Protein AF-A0A1H5XMP9-F1 (afdb_monomer_lite)

Organism: NCBI:txid863522

pLDDT: mean 80.42, std 10.91, range [55.09, 94.19]

Structure (mmCIF, N/CA/C/O backbone):
data_AF-A0A1H5XMP9-F1
#
_entry.id   AF-A0A1H5XMP9-F1
#
loop_
_atom_site.group_PDB
_atom_site.id
_atom_site.type_symbol
_atom_site.label_atom_id
_atom_site.label_alt_id
_atom_site.label_comp_id
_atom_site.label_asym_id
_atom_site.label_entity_id
_atom_site.label_seq_id
_atom_site.pdbx_PDB_ins_code
_atom_site.Cartn_x
_atom_site.Cartn_y
_atom_site.Cartn_z
_atom_site.occupancy
_atom_site.B_iso_or_equiv
_atom_site.auth_seq_id
_atom_site.auth_comp_id
_atom_site.auth_asym_id
_atom_site.auth_atom_id
_atom_site.pdbx_PDB_model_num
ATOM 1 N N . MET A 1 1 ? -3.968 -11.784 14.092 1.00 55.09 1 MET A N 1
ATOM 2 C CA . MET A 1 1 ? -5.334 -12.054 13.598 1.00 55.09 1 MET A CA 1
ATOM 3 C C . MET A 1 1 ? -5.394 -11.515 12.186 1.00 55.09 1 MET A C 1
ATOM 5 O O . MET A 1 1 ? -4.899 -10.405 12.019 1.00 55.09 1 MET A O 1
ATOM 9 N N . PRO A 1 2 ? -5.903 -12.272 11.203 1.00 65.31 2 PRO A N 1
ATOM 10 C CA . PRO A 1 2 ? -6.122 -11.735 9.863 1.00 65.31 2 PRO A CA 1
ATOM 11 C C . PRO A 1 2 ? -7.045 -10.515 9.956 1.00 65.31 2 PRO A C 1
ATOM 13 O O . PRO A 1 2 ? -7.930 -10.472 10.817 1.00 65.31 2 PRO A O 1
ATOM 16 N N . LEU A 1 3 ? -6.779 -9.499 9.140 1.00 76.81 3 LEU A N 1
ATOM 17 C CA . LEU A 1 3 ? -7.591 -8.290 9.091 1.00 76.81 3 LEU A CA 1
ATOM 18 C C . LEU A 1 3 ? -8.987 -8.676 8.579 1.00 76.81 3 LEU A C 1
ATOM 20 O O . LEU A 1 3 ? -9.100 -9.222 7.496 1.00 76.81 3 LEU A O 1
ATOM 24 N N . ASP A 1 4 ? -10.062 -8.445 9.330 1.00 89.12 4 ASP A N 1
ATOM 25 C CA . ASP A 1 4 ? -11.411 -8.670 8.787 1.00 89.12 4 ASP A CA 1
ATOM 26 C C . ASP A 1 4 ? -11.778 -7.541 7.806 1.00 89.12 4 ASP A C 1
ATOM 28 O O . ASP A 1 4 ? -11.346 -6.395 7.985 1.00 89.12 4 ASP A O 1
ATOM 32 N N . LEU A 1 5 ? -12.611 -7.828 6.799 1.00 90.62 5 LEU A N 1
ATOM 33 C CA . LE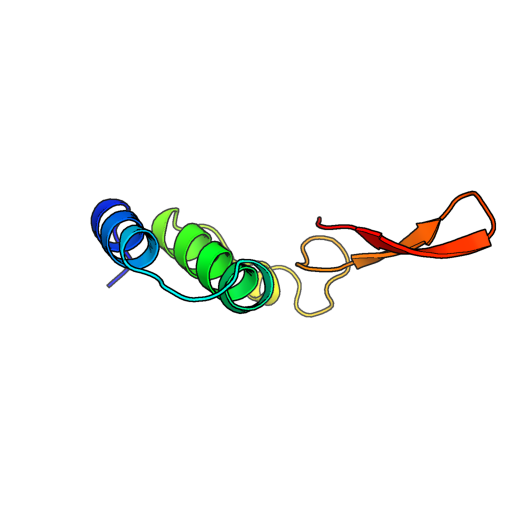U A 1 5 ? -13.081 -6.838 5.817 1.00 90.62 5 LEU A CA 1
ATOM 34 C C . LEU A 1 5 ? -13.712 -5.601 6.476 1.00 90.62 5 LEU A C 1
ATOM 36 O O . LEU A 1 5 ? -13.562 -4.480 5.986 1.00 90.62 5 LEU A O 1
ATOM 40 N N . THR A 1 6 ? -14.374 -5.778 7.617 1.00 92.38 6 THR A N 1
ATOM 41 C CA . THR A 1 6 ? -14.963 -4.679 8.389 1.00 92.38 6 THR A CA 1
ATOM 42 C C . THR A 1 6 ? -13.879 -3.778 8.977 1.00 92.38 6 THR A C 1
ATOM 44 O O . THR A 1 6 ? -13.966 -2.552 8.905 1.00 92.38 6 THR A O 1
ATOM 47 N N . THR A 1 7 ? -12.827 -4.374 9.541 1.00 91.44 7 THR A N 1
ATOM 48 C CA . THR A 1 7 ? -11.689 -3.637 10.106 1.00 91.44 7 THR A CA 1
ATOM 49 C C . THR A 1 7 ? -10.908 -2.909 9.015 1.00 91.44 7 THR A C 1
ATOM 51 O O . THR A 1 7 ? -10.521 -1.756 9.211 1.00 91.44 7 THR A O 1
ATOM 54 N N . PHE A 1 8 ? -10.739 -3.543 7.852 1.00 93.12 8 PHE A N 1
ATOM 55 C CA . PHE A 1 8 ? -10.175 -2.919 6.659 1.00 93.12 8 PHE A CA 1
ATOM 56 C C . PHE A 1 8 ? -10.965 -1.666 6.253 1.00 93.12 8 PHE A C 1
ATOM 58 O O . PHE A 1 8 ? -10.389 -0.581 6.143 1.00 93.12 8 PHE A O 1
ATOM 65 N N . ALA A 1 9 ? -12.287 -1.792 6.095 1.00 93.25 9 ALA A N 1
ATOM 66 C CA . ALA A 1 9 ? -13.142 -0.691 5.662 1.00 93.25 9 ALA A CA 1
ATOM 67 C C . ALA A 1 9 ? -13.086 0.498 6.632 1.00 93.25 9 ALA A C 1
ATOM 69 O O . ALA A 1 9 ? -12.915 1.636 6.198 1.00 93.25 9 ALA A O 1
ATOM 70 N N . ILE A 1 10 ? -13.150 0.242 7.943 1.00 94.19 10 ILE A N 1
ATOM 71 C CA . ILE A 1 10 ? -13.068 1.295 8.966 1.00 94.19 10 ILE A CA 1
ATOM 72 C C . ILE A 1 10 ? -11.723 2.031 8.893 1.00 94.19 10 ILE A C 1
ATOM 74 O O . ILE A 1 10 ? -11.701 3.263 8.892 1.00 94.19 10 ILE A O 1
ATOM 78 N N . LYS A 1 11 ? -10.605 1.296 8.793 1.00 91.75 11 LYS A N 1
ATOM 79 C CA . LYS A 1 11 ? -9.254 1.875 8.713 1.00 91.75 11 LYS A CA 1
ATOM 80 C C . LYS A 1 11 ? -9.118 2.815 7.514 1.00 91.75 11 LYS A C 1
ATOM 82 O O . LYS A 1 11 ? -8.645 3.941 7.661 1.00 91.75 11 LYS A O 1
ATOM 87 N N . TRP A 1 12 ? -9.536 2.360 6.336 1.00 94.06 12 TRP A N 1
ATOM 88 C CA . TRP A 1 12 ? -9.328 3.099 5.092 1.00 94.06 12 TRP A CA 1
ATOM 89 C C . TRP A 1 12 ? -10.376 4.180 4.836 1.00 94.06 12 TRP A C 1
ATOM 91 O O . TRP A 1 12 ? -10.067 5.162 4.172 1.00 94.06 12 TRP A O 1
ATOM 101 N N . GLN A 1 13 ? -11.556 4.098 5.452 1.00 93.06 13 GLN A N 1
ATOM 102 C CA . GLN A 1 13 ? -12.523 5.198 5.449 1.00 93.06 13 GLN A CA 1
ATOM 103 C C . GLN A 1 13 ? -12.026 6.426 6.233 1.00 93.06 13 GLN A C 1
ATOM 105 O O . GLN A 1 13 ? -12.439 7.549 5.954 1.00 93.06 13 GLN A O 1
ATOM 110 N N . GLN A 1 14 ? -11.146 6.229 7.217 1.00 92.00 14 GLN A N 1
ATOM 111 C CA . GLN A 1 14 ? -10.635 7.292 8.089 1.00 92.00 14 GLN A CA 1
ATOM 112 C C . GLN A 1 14 ? -9.278 7.858 7.647 1.00 92.00 14 GLN A C 1
ATOM 114 O O . GLN A 1 14 ? -8.766 8.787 8.276 1.00 92.00 14 GLN A O 1
ATOM 119 N N . THR A 1 15 ? -8.673 7.305 6.593 1.00 91.00 15 THR A N 1
ATOM 120 C CA . THR A 1 15 ? -7.350 7.743 6.147 1.00 91.00 15 THR A CA 1
ATOM 121 C C . THR A 1 15 ? -7.383 9.181 5.623 1.00 91.00 15 THR A C 1
ATOM 123 O O . THR A 1 15 ? -8.295 9.580 4.905 1.00 91.00 15 THR A O 1
ATOM 126 N N . GLN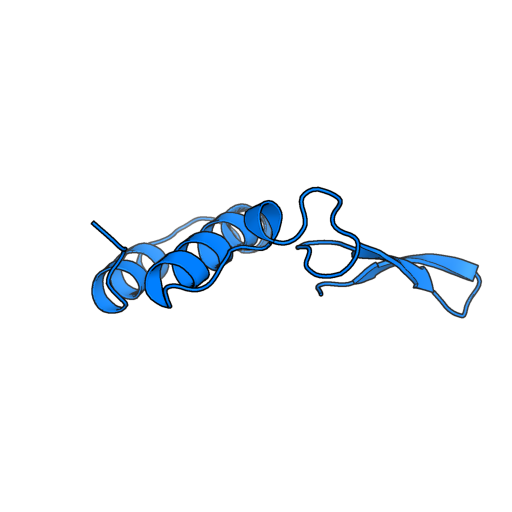 A 1 16 ? -6.356 9.960 5.960 1.00 93.19 16 GLN A N 1
ATOM 127 C CA . GLN A 1 16 ? -6.110 11.295 5.390 1.00 93.19 16 GLN A CA 1
ATOM 128 C C . GLN A 1 16 ? -4.886 11.302 4.464 1.00 93.19 16 GLN A C 1
ATOM 130 O O . GLN A 1 16 ? -4.446 12.353 4.000 1.00 93.19 16 GLN A O 1
ATOM 135 N N . LEU A 1 17 ? -4.301 10.126 4.228 1.00 92.88 17 LEU A N 1
ATOM 136 C CA . LEU A 1 17 ? -3.160 9.955 3.344 1.00 92.88 17 LEU A CA 1
ATOM 137 C C . LEU A 1 17 ? -3.587 10.169 1.890 1.00 92.88 17 LEU A C 1
ATOM 139 O O . LEU A 1 17 ? -4.691 9.805 1.490 1.00 92.88 17 LEU A O 1
ATOM 143 N N . THR A 1 18 ? -2.695 10.738 1.082 1.00 91.62 18 THR A N 1
ATOM 144 C CA . THR A 1 18 ? -2.934 10.844 -0.361 1.00 91.62 18 THR A CA 1
ATOM 145 C C . THR A 1 18 ? -2.904 9.459 -0.989 1.00 91.62 18 THR A C 1
ATOM 147 O O . THR A 1 18 ? -2.173 8.583 -0.520 1.00 91.62 18 THR A O 1
ATOM 150 N N . GLU A 1 19 ? -3.631 9.280 -2.091 1.00 84.50 19 GLU A N 1
ATOM 151 C CA . GLU A 1 19 ? -3.694 8.014 -2.828 1.00 84.50 19 GLU A CA 1
ATOM 152 C C . GLU A 1 19 ? -2.295 7.434 -3.085 1.00 84.50 19 GLU A C 1
ATOM 154 O O . GLU A 1 19 ? -1.992 6.314 -2.678 1.00 84.50 19 GLU A O 1
ATOM 159 N N . LYS A 1 20 ? -1.378 8.260 -3.602 1.00 86.88 20 LYS A N 1
ATOM 160 C CA . LYS A 1 20 ? 0.011 7.870 -3.878 1.00 86.88 20 LYS A CA 1
ATOM 161 C C . LYS A 1 20 ? 0.801 7.435 -2.637 1.00 86.88 20 LYS A C 1
ATOM 163 O O . LYS A 1 20 ? 1.723 6.636 -2.750 1.00 86.88 20 LYS A O 1
ATOM 168 N N . SER A 1 21 ? 0.482 7.964 -1.460 1.00 87.38 21 SER A N 1
ATOM 169 C CA . SER A 1 21 ? 1.162 7.580 -0.215 1.00 87.38 21 SER A CA 1
ATOM 170 C C . SER A 1 21 ? 0.573 6.327 0.437 1.00 87.38 21 SER A C 1
ATOM 172 O O . SER A 1 21 ? 1.266 5.646 1.187 1.00 87.38 21 SER A O 1
ATOM 174 N N . ALA A 1 22 ? -0.694 6.021 0.154 1.00 91.25 22 ALA A N 1
ATOM 175 C CA . ALA A 1 22 ? -1.450 4.972 0.826 1.00 91.25 22 ALA A CA 1
ATOM 176 C C . ALA A 1 22 ? -1.605 3.689 0.005 1.00 91.25 22 ALA A C 1
ATOM 178 O O . ALA A 1 22 ? -1.780 2.626 0.600 1.00 91.25 22 ALA A O 1
ATOM 179 N N . TYR A 1 23 ? -1.558 3.767 -1.328 1.00 87.75 23 TYR A N 1
ATOM 180 C CA . TYR A 1 23 ? -2.014 2.681 -2.201 1.00 87.75 23 TYR A CA 1
ATOM 181 C C . TYR A 1 23 ? -1.314 1.336 -1.938 1.00 87.75 23 TYR A C 1
ATOM 183 O O . TYR A 1 23 ? -1.987 0.309 -1.874 1.00 87.75 23 TYR A O 1
ATOM 191 N N . GLN A 1 24 ? 0.003 1.332 -1.694 1.00 89.19 24 GLN A N 1
ATOM 192 C CA . GLN A 1 24 ? 0.756 0.099 -1.427 1.00 89.19 24 GLN A CA 1
ATOM 193 C C . GLN A 1 24 ? 0.283 -0.592 -0.143 1.00 89.19 24 GLN A C 1
ATOM 195 O O . GLN A 1 24 ? 0.049 -1.799 -0.134 1.00 89.19 24 GLN A O 1
ATOM 200 N N . GLN A 1 25 ? 0.119 0.168 0.945 1.00 91.12 25 GLN A N 1
ATOM 201 C CA . GLN A 1 25 ? -0.350 -0.381 2.218 1.00 91.12 25 GLN A CA 1
ATOM 202 C C . GLN A 1 25 ? -1.831 -0.765 2.144 1.00 91.12 25 GLN A C 1
ATOM 204 O O . GLN A 1 25 ? -2.207 -1.815 2.654 1.00 91.12 25 GLN A O 1
ATOM 209 N N . HIS A 1 26 ? -2.658 0.044 1.475 1.00 91.38 26 HIS A N 1
ATOM 210 C CA . HIS A 1 26 ? -4.074 -0.250 1.249 1.00 91.38 26 HIS A CA 1
ATOM 211 C C . HIS A 1 26 ? -4.254 -1.586 0.542 1.00 91.38 26 HIS A C 1
ATOM 213 O O . HIS A 1 26 ? -5.043 -2.425 0.964 1.00 91.38 26 HIS A O 1
ATOM 219 N N . PHE A 1 27 ? -3.487 -1.821 -0.513 1.00 90.31 27 PHE A N 1
ATOM 220 C CA . PHE A 1 27 ? -3.579 -3.059 -1.263 1.00 90.31 27 PHE A CA 1
ATOM 221 C C . PHE A 1 27 ? -3.045 -4.273 -0.487 1.00 90.31 27 PHE A C 1
ATOM 223 O O . PHE A 1 27 ? -3.640 -5.345 -0.558 1.00 90.31 27 PHE A O 1
ATOM 230 N N . ARG A 1 28 ? -1.969 -4.118 0.300 1.00 89.19 28 ARG A N 1
ATOM 231 C CA . ARG A 1 28 ? -1.486 -5.192 1.190 1.00 89.19 28 ARG A CA 1
ATOM 232 C C . ARG A 1 28 ? -2.531 -5.579 2.228 1.00 89.19 28 ARG A C 1
ATOM 234 O O . ARG A 1 28 ? -2.838 -6.757 2.355 1.00 89.19 28 ARG A O 1
ATOM 241 N N . ASP A 1 29 ? -3.121 -4.593 2.899 1.00 91.19 29 ASP A N 1
ATOM 242 C CA . ASP A 1 29 ? -4.183 -4.825 3.879 1.00 91.19 29 ASP A CA 1
ATOM 243 C C . ASP A 1 29 ? -5.401 -5.516 3.243 1.00 91.19 29 ASP A C 1
ATOM 245 O O . ASP A 1 29 ? -6.050 -6.345 3.878 1.00 91.19 29 ASP A O 1
ATOM 249 N N . LEU A 1 30 ? -5.715 -5.190 1.983 1.00 91.19 30 LEU A N 1
ATOM 250 C CA . LEU A 1 30 ? -6.780 -5.853 1.236 1.00 91.19 30 LEU A CA 1
ATOM 251 C C . LEU A 1 30 ? -6.438 -7.322 0.952 1.00 91.19 30 LEU A C 1
ATOM 253 O O . LEU A 1 30 ? -7.299 -8.184 1.113 1.00 91.19 30 LEU A O 1
ATOM 257 N N . CYS A 1 31 ? -5.194 -7.620 0.566 1.00 90.19 31 CYS A N 1
ATOM 258 C CA . CYS A 1 31 ? -4.734 -8.996 0.364 1.00 90.19 31 CYS A CA 1
ATOM 259 C C . CYS A 1 31 ? -4.839 -9.809 1.661 1.00 90.19 31 CYS A C 1
ATOM 261 O O . CYS A 1 31 ? -5.402 -10.903 1.657 1.00 90.19 31 CYS A O 1
ATOM 263 N N . GLU A 1 32 ? -4.388 -9.235 2.782 1.00 90.00 32 GLU A N 1
ATOM 264 C CA . GLU A 1 32 ? -4.511 -9.852 4.106 1.00 90.00 32 GLU A CA 1
ATOM 265 C C . GLU A 1 32 ? -5.975 -10.110 4.482 1.00 90.00 32 GLU A C 1
ATOM 267 O O . GLU A 1 32 ? -6.291 -11.179 5.006 1.00 90.00 32 GLU A O 1
ATOM 272 N N . ALA A 1 33 ? -6.875 -9.168 4.180 1.00 90.44 33 ALA A N 1
ATOM 273 C CA . ALA A 1 33 ? -8.294 -9.314 4.489 1.00 90.44 33 ALA A CA 1
ATOM 274 C C . ALA A 1 33 ? -9.017 -10.355 3.631 1.00 90.44 33 ALA A C 1
ATOM 276 O O . ALA A 1 33 ? -9.978 -10.981 4.080 1.00 90.44 33 ALA A O 1
ATOM 277 N N . LEU A 1 34 ? -8.539 -10.565 2.406 1.00 89.19 34 LEU A N 1
ATOM 278 C CA . LEU A 1 34 ? -9.032 -11.600 1.501 1.00 89.19 34 LEU A CA 1
ATOM 279 C C . LEU A 1 34 ? -8.331 -12.954 1.703 1.00 89.19 34 LEU A C 1
ATOM 281 O O . LEU A 1 34 ? -8.756 -13.945 1.112 1.00 89.19 34 LEU A O 1
ATOM 285 N N . GLY A 1 35 ? -7.280 -13.015 2.529 1.00 86.88 35 GLY A N 1
ATOM 286 C CA . GLY A 1 35 ? -6.486 -14.225 2.749 1.00 86.88 35 GLY A CA 1
ATOM 287 C C . GLY A 1 35 ? -5.700 -14.678 1.514 1.00 86.88 35 GLY A C 1
ATOM 288 O O . GLY A 1 35 ? -5.451 -15.872 1.358 1.00 86.88 35 GLY A O 1
ATOM 289 N N . VAL A 1 36 ? -5.345 -13.745 0.627 1.00 87.00 36 VAL A N 1
ATOM 290 C CA . VAL A 1 36 ? -4.556 -14.004 -0.586 1.00 87.00 36 VAL A CA 1
ATOM 291 C C . VAL A 1 36 ? -3.129 -13.490 -0.414 1.00 87.00 36 VAL A C 1
ATOM 293 O O . VAL A 1 36 ? -2.897 -12.520 0.307 1.00 87.00 36 VAL A O 1
ATOM 296 N N . SER A 1 37 ? -2.171 -14.123 -1.091 1.00 83.06 37 SER A N 1
ATOM 297 C CA . SER A 1 37 ? -0.769 -13.697 -1.075 1.00 83.06 37 SER A CA 1
ATOM 298 C C . SER A 1 37 ? -0.622 -12.285 -1.637 1.00 83.06 37 SER A C 1
ATOM 300 O O . SER A 1 37 ? -1.176 -11.960 -2.690 1.00 83.06 37 SER A O 1
ATOM 302 N N . HIS A 1 38 ? 0.122 -11.431 -0.938 1.00 81.38 38 HIS A N 1
ATOM 303 C CA . HIS A 1 38 ? 0.361 -10.068 -1.404 1.00 81.38 38 HIS A CA 1
ATOM 304 C C . HIS A 1 38 ? 1.524 -10.016 -2.422 1.00 81.38 38 HIS A C 1
ATOM 306 O O . HIS A 1 38 ? 2.377 -10.905 -2.408 1.00 81.38 38 HIS A O 1
ATOM 312 N N . PRO A 1 39 ? 1.637 -8.971 -3.269 1.00 77.44 39 PRO A N 1
ATOM 313 C CA . PRO A 1 39 ? 2.623 -8.900 -4.359 1.00 77.44 39 PRO A CA 1
ATOM 314 C C . PRO A 1 39 ? 4.054 -9.270 -3.965 1.00 77.44 39 PRO A C 1
ATOM 316 O O . PRO A 1 39 ? 4.701 -10.080 -4.613 1.00 77.44 39 PRO A O 1
ATOM 319 N N . THR A 1 40 ? 4.529 -8.757 -2.829 1.00 71.94 40 THR A N 1
ATOM 320 C CA . THR A 1 40 ? 5.886 -9.024 -2.326 1.00 71.94 40 THR A CA 1
ATOM 321 C C . THR A 1 40 ? 6.093 -10.412 -1.711 1.00 71.94 40 THR A C 1
ATOM 323 O O . THR A 1 40 ? 7.228 -10.764 -1.409 1.00 71.94 40 THR A O 1
ATOM 326 N N . GLU A 1 41 ? 5.023 -11.172 -1.477 1.00 70.88 41 GLU A N 1
ATOM 327 C CA . GLU A 1 41 ? 5.073 -12.568 -1.010 1.00 70.88 41 GLU A CA 1
ATOM 328 C C . GLU A 1 41 ? 5.109 -13.536 -2.191 1.00 70.88 41 GLU A C 1
ATOM 330 O O . GLU A 1 41 ? 5.857 -14.507 -2.156 1.00 70.88 41 GLU A O 1
ATOM 335 N N . ASP A 1 42 ? 4.310 -13.257 -3.224 1.00 71.56 42 ASP A N 1
ATOM 336 C CA . ASP A 1 42 ? 4.199 -14.105 -4.414 1.00 71.56 42 ASP A CA 1
ATOM 337 C C . ASP A 1 42 ? 5.350 -13.853 -5.405 1.00 71.56 42 ASP A C 1
ATOM 339 O O . ASP A 1 42 ? 5.910 -14.784 -5.982 1.00 71.56 42 ASP A O 1
ATOM 343 N N . ASP A 1 43 ? 5.770 -12.592 -5.545 1.00 69.06 43 ASP A N 1
ATOM 344 C CA . ASP A 1 43 ? 6.799 -12.178 -6.491 1.00 69.06 43 ASP A CA 1
ATOM 345 C C . ASP A 1 43 ? 7.742 -11.127 -5.889 1.00 69.06 43 ASP A C 1
ATOM 347 O O . ASP A 1 43 ? 7.610 -9.915 -6.074 1.00 69.06 43 ASP A O 1
ATOM 351 N N . MET A 1 44 ? 8.771 -11.612 -5.191 1.00 65.81 44 MET A N 1
ATOM 352 C CA . MET A 1 44 ? 9.821 -10.767 -4.607 1.00 65.81 44 MET A CA 1
ATOM 353 C C . MET A 1 44 ? 10.618 -9.958 -5.644 1.00 65.81 44 MET A C 1
ATOM 355 O O . MET A 1 44 ? 11.352 -9.043 -5.269 1.00 65.81 44 MET A O 1
ATOM 359 N N . VAL A 1 45 ? 10.521 -10.308 -6.930 1.00 68.81 45 VAL A N 1
ATOM 360 C CA . VAL A 1 45 ? 11.276 -9.682 -8.024 1.00 68.81 45 VAL A CA 1
ATOM 361 C C . VAL A 1 45 ? 10.410 -8.683 -8.803 1.00 68.81 45 VAL A C 1
ATOM 363 O O . VAL A 1 45 ? 10.944 -7.887 -9.574 1.00 68.81 45 VAL A O 1
ATOM 366 N N . GLY A 1 46 ? 9.089 -8.688 -8.584 1.00 63.22 46 GLY A N 1
ATOM 367 C CA . GLY A 1 46 ? 8.129 -7.783 -9.214 1.00 63.22 46 GLY A CA 1
ATOM 368 C C . GLY A 1 46 ? 8.001 -7.979 -10.728 1.00 63.22 46 GLY A C 1
ATOM 369 O O . GLY A 1 46 ? 7.803 -7.019 -11.472 1.00 63.22 46 GLY A O 1
ATOM 370 N N . GLY A 1 47 ? 8.166 -9.211 -11.206 1.00 64.75 47 GLY A N 1
ATOM 371 C CA . GLY A 1 47 ? 8.064 -9.563 -12.618 1.00 64.75 47 GLY A CA 1
ATOM 372 C C . GLY A 1 47 ? 6.625 -9.633 -13.138 1.00 64.75 47 GLY A C 1
ATOM 373 O O . GLY A 1 47 ? 6.388 -9.275 -14.294 1.00 64.75 47 GLY A O 1
ATOM 374 N N . ASN A 1 48 ? 5.668 -10.066 -12.319 1.00 64.31 48 ASN A N 1
ATOM 375 C CA . ASN A 1 48 ? 4.303 -10.399 -12.733 1.00 64.31 48 ASN A CA 1
ATOM 376 C C . ASN A 1 48 ? 3.211 -9.784 -11.854 1.00 64.31 48 ASN A C 1
ATOM 378 O O . ASN A 1 48 ? 2.165 -9.454 -12.400 1.00 64.31 48 ASN A O 1
ATOM 382 N N . TYR A 1 49 ? 3.452 -9.611 -10.553 1.00 69.62 49 TYR A N 1
ATOM 383 C CA . TYR A 1 49 ? 2.490 -9.024 -9.618 1.00 69.62 49 TYR A CA 1
ATOM 384 C C . TYR A 1 49 ? 3.202 -7.948 -8.800 1.00 69.62 49 TYR A C 1
ATOM 386 O O . TYR A 1 49 ? 3.975 -8.251 -7.891 1.00 69.62 49 TYR A O 1
ATOM 394 N N . THR A 1 50 ? 3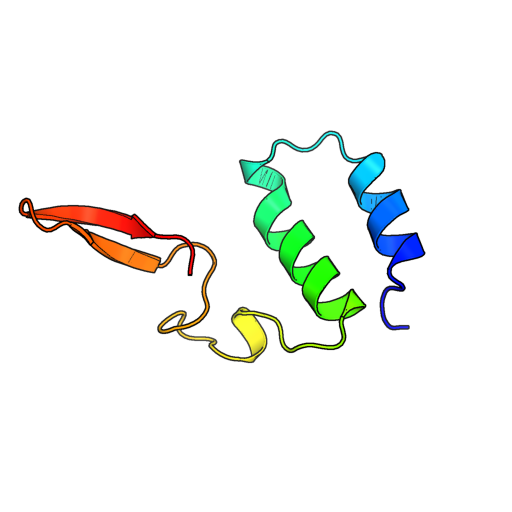.051 -6.683 -9.195 1.00 71.38 50 THR A N 1
ATOM 395 C CA . THR A 1 50 ? 3.794 -5.570 -8.596 1.00 71.38 50 THR A CA 1
ATOM 396 C C . THR A 1 50 ? 3.061 -4.250 -8.760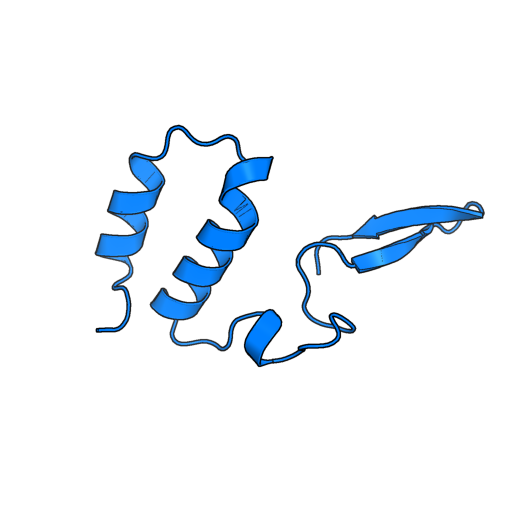 1.00 71.38 50 THR A C 1
ATOM 398 O O . THR A 1 50 ? 2.438 -3.959 -9.774 1.00 71.38 50 THR A O 1
ATOM 401 N N . PHE A 1 51 ? 3.227 -3.399 -7.758 1.00 71.38 51 PHE A N 1
ATOM 402 C CA . PHE A 1 51 ? 2.618 -2.080 -7.697 1.00 71.38 51 PHE A CA 1
ATOM 403 C C . PHE A 1 51 ? 2.968 -1.179 -8.878 1.00 71.38 51 PHE A C 1
ATOM 405 O O . PHE A 1 51 ? 2.113 -0.439 -9.337 1.00 71.38 51 PHE A O 1
ATOM 412 N N . GLU A 1 52 ? 4.206 -1.238 -9.364 1.00 73.38 52 GLU A N 1
ATOM 413 C CA . GLU A 1 52 ? 4.677 -0.399 -10.464 1.00 73.38 52 GLU A CA 1
ATOM 414 C C . GLU A 1 52 ? 5.649 -1.217 -11.323 1.00 73.38 52 GLU A C 1
ATOM 416 O O . GLU A 1 52 ? 6.847 -1.297 -11.040 1.00 73.38 52 GLU A O 1
ATOM 421 N N . LYS A 1 53 ? 5.152 -1.852 -12.390 1.00 73.50 53 LYS A N 1
ATOM 422 C CA . LYS A 1 53 ? 6.008 -2.575 -13.335 1.00 73.50 53 LYS A CA 1
ATOM 423 C C . LYS A 1 53 ? 6.57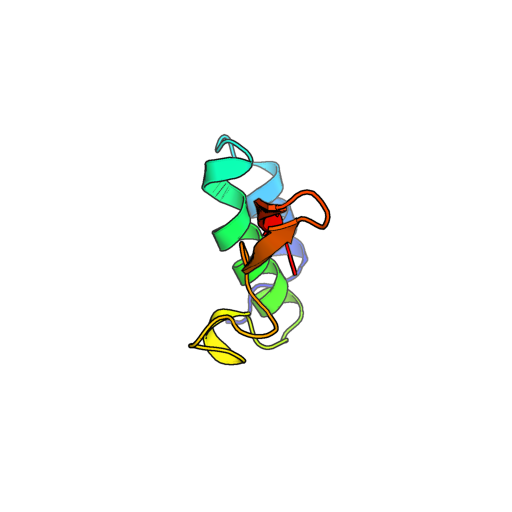2 -1.613 -14.362 1.00 73.50 53 LYS A C 1
ATOM 425 O O . LYS A 1 53 ? 5.832 -0.949 -15.090 1.00 73.50 53 LYS A O 1
ATOM 430 N N . HIS A 1 54 ? 7.898 -1.575 -14.466 1.00 68.06 54 HIS A N 1
ATOM 431 C CA . HIS A 1 54 ? 8.570 -0.821 -15.518 1.00 68.06 54 HIS A CA 1
ATOM 432 C C . HIS A 1 54 ? 8.284 -1.470 -16.874 1.00 68.06 54 HIS A C 1
ATOM 434 O O . HIS A 1 54 ? 8.639 -2.625 -17.114 1.00 68.06 54 HIS A O 1
ATOM 440 N N . VAL A 1 55 ? 7.643 -0.729 -17.770 1.00 75.69 55 VAL A N 1
ATOM 441 C CA . VAL A 1 55 ? 7.267 -1.192 -19.107 1.00 75.69 55 VAL A CA 1
ATOM 442 C C . VAL A 1 55 ? 7.821 -0.265 -20.179 1.00 75.69 55 VAL A C 1
ATOM 444 O O . VAL A 1 55 ? 7.885 0.958 -20.029 1.00 75.69 55 VAL A O 1
ATOM 447 N N . THR A 1 56 ? 8.206 -0.851 -21.308 1.00 73.81 56 THR A N 1
ATOM 448 C CA . THR A 1 56 ? 8.546 -0.089 -22.508 1.00 73.81 56 THR A CA 1
ATOM 449 C C . THR A 1 56 ? 7.261 0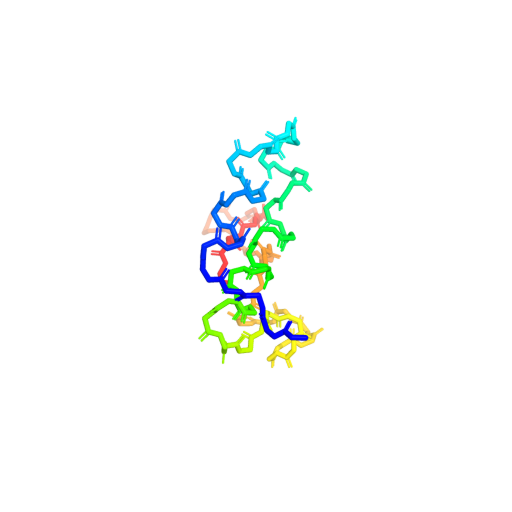.219 -23.267 1.00 73.81 56 THR A C 1
ATOM 451 O O . THR A 1 56 ? 6.549 -0.683 -23.705 1.00 73.81 56 THR A O 1
ATOM 454 N N . LYS A 1 57 ? 6.946 1.505 -23.425 1.00 73.69 57 LYS A N 1
ATOM 455 C CA . LYS A 1 57 ? 5.819 1.957 -24.243 1.00 73.69 57 LYS A CA 1
ATOM 456 C C . LYS A 1 57 ? 6.127 1.707 -25.717 1.00 73.69 57 LYS A C 1
ATOM 458 O O . LYS A 1 57 ? 7.259 1.886 -26.159 1.00 73.69 57 LYS A O 1
ATOM 463 N N . VAL A 1 58 ? 5.087 1.403 -26.491 1.00 74.06 58 VAL A N 1
ATOM 464 C CA . VAL A 1 58 ? 5.174 1.105 -27.935 1.00 74.06 58 VAL A CA 1
ATOM 465 C C . VAL A 1 58 ? 5.877 2.223 -28.732 1.00 74.06 58 VAL A C 1
ATOM 467 O O . VAL A 1 58 ? 6.530 1.949 -29.730 1.00 74.06 58 VAL A O 1
ATOM 470 N N . GLY A 1 59 ? 5.814 3.475 -28.262 1.00 75.06 59 GLY A N 1
ATOM 471 C CA . GLY A 1 59 ? 6.480 4.636 -28.872 1.00 75.06 59 GLY A CA 1
ATOM 472 C C . GLY A 1 59 ? 7.951 4.863 -28.486 1.00 75.06 59 GLY A C 1
ATOM 473 O O . GLY A 1 59 ? 8.473 5.935 -28.772 1.00 75.06 59 GLY A O 1
ATOM 474 N N . GLY A 1 60 ? 8.614 3.915 -27.814 1.00 70.94 60 GLY A N 1
ATOM 475 C CA . GLY A 1 60 ? 10.051 4.000 -27.503 1.00 70.94 60 GLY A CA 1
ATOM 476 C C . GLY A 1 60 ? 10.411 4.731 -26.201 1.00 70.94 60 GLY A C 1
ATOM 477 O O . GLY A 1 60 ? 11.558 5.135 -26.030 1.00 70.94 60 GLY A O 1
ATOM 478 N N . GLY A 1 61 ? 9.459 4.898 -25.276 1.00 73.56 61 GLY A N 1
ATOM 479 C CA . GLY A 1 61 ? 9.682 5.521 -23.963 1.00 73.56 61 GLY A CA 1
ATOM 480 C C . GLY A 1 61 ? 9.501 4.551 -22.793 1.00 73.56 61 GLY A C 1
ATOM 481 O O . GLY A 1 61 ? 8.733 3.596 -22.884 1.00 73.56 61 GLY A O 1
ATOM 482 N N . SER A 1 62 ? 10.167 4.821 -21.670 1.00 74.56 62 SER A N 1
ATOM 483 C CA . SER A 1 62 ? 9.929 4.115 -20.403 1.00 74.56 62 SER A CA 1
ATOM 484 C C . SER A 1 62 ? 8.643 4.606 -19.727 1.00 74.56 62 SER A C 1
ATOM 486 O O . SER A 1 62 ? 8.330 5.799 -19.757 1.00 74.56 62 SER A O 1
ATOM 488 N N . GLY A 1 63 ? 7.886 3.701 -19.110 1.00 72.25 63 GLY A N 1
ATOM 489 C CA . GLY A 1 63 ? 6.716 4.022 -18.296 1.00 72.25 63 GLY A CA 1
ATOM 490 C C . GLY A 1 63 ? 6.464 2.981 -17.213 1.00 72.25 63 GLY A C 1
ATOM 491 O O . GLY A 1 63 ? 7.162 1.976 -17.148 1.00 72.25 63 GLY A O 1
ATOM 492 N N . PHE A 1 64 ? 5.453 3.230 -16.387 1.00 68.56 64 PHE A N 1
ATOM 493 C CA . PHE A 1 64 ? 5.004 2.306 -15.351 1.00 68.56 64 PHE A CA 1
ATOM 494 C C . PHE A 1 64 ? 3.602 1.813 -15.694 1.00 68.56 64 PHE A C 1
ATOM 496 O O . PHE A 1 64 ? 2.801 2.573 -16.248 1.00 68.56 64 PHE A O 1
ATOM 503 N N . ALA A 1 65 ? 3.348 0.541 -15.417 1.00 68.06 65 ALA A N 1
ATOM 504 C CA . ALA A 1 65 ? 2.029 -0.064 -15.460 1.00 68.06 65 ALA A CA 1
ATOM 505 C C . ALA A 1 65 ? 1.756 -0.724 -14.109 1.00 68.06 65 ALA A C 1
ATOM 507 O O . ALA A 1 65 ? 2.611 -1.452 -13.603 1.00 68.06 65 ALA A O 1
ATOM 508 N N . ASP A 1 66 ? 0.575 -0.477 -13.560 1.00 61.09 66 ASP A N 1
ATOM 509 C CA . ASP A 1 66 ? 0.082 -1.180 -12.379 1.00 61.09 66 ASP A CA 1
ATOM 510 C C . ASP A 1 66 ? -0.359 -2.592 -12.824 1.00 61.09 66 ASP A C 1
ATOM 512 O O . ASP A 1 66 ? -1.122 -2.703 -13.793 1.00 61.09 66 ASP A O 1
ATOM 516 N N . VAL A 1 67 ? 0.161 -3.664 -12.200 1.00 61.12 67 VAL A N 1
ATOM 517 C CA . VAL A 1 67 ? -0.089 -5.073 -12.600 1.00 61.12 67 VAL A CA 1
ATOM 518 C C . VAL A 1 67 ? -0.278 -6.037 -11.434 1.00 61.12 67 VAL A C 1
ATOM 520 O O . VAL A 1 67 ? 0.494 -5.985 -10.449 1.00 61.12 67 VAL A O 1
#

Secondary structure (DSSP, 8-state):
-PPPHHHHHHHHHT--S-HHHHHHHHHHHHHHHHT---HHHH-TT-SSS-SSEEEE-TTS-EEEE--

Foldseek 3Di:
DQQAPVNLCVVVVPDPDDCVVCVQVNQVSVCSNVVHDAQCRVPVPNPDADQWDWDQDPVGDIGTDHD

Radius of gyration: 14.5 Å; chains: 1; bounding box: 26×26×42 Å

Sequence (67 aa):
MPLDLTTFAIKWQQTQLTEKSAYQQHFRDLCEALGVSHPTEDDMVGGNYTFEKHVTKVGGGSGFADV